Protein AF-A0A147IXD7-F1 (afdb_monomer_lite)

Radius of gyration: 12.23 Å; chains: 1; bounding box: 29×25×29 Å

Organism: NCBI:txid172044

Structure (mmCIF, N/CA/C/O backbone):
data_AF-A0A147IXD7-F1
#
_entry.id   AF-A0A147IXD7-F1
#
loop_
_atom_site.group_PDB
_atom_site.id
_atom_site.type_symbol
_atom_site.label_atom_id
_atom_site.label_alt_id
_atom_site.label_comp_id
_atom_site.label_asym_id
_atom_site.label_entity_id
_atom_site.label_seq_id
_atom_site.pdbx_PDB_ins_code
_atom_site.Cartn_x
_atom_site.Cartn_y
_atom_site.Cartn_z
_atom_site.occupancy
_atom_site.B_iso_or_equiv
_atom_site.auth_seq_id
_atom_site.auth_comp_id
_atom_site.auth_asym_id
_atom_site.auth_atom_id
_atom_site.pdbx_PDB_model_num
ATOM 1 N N . MET A 1 1 ? 11.049 -9.320 7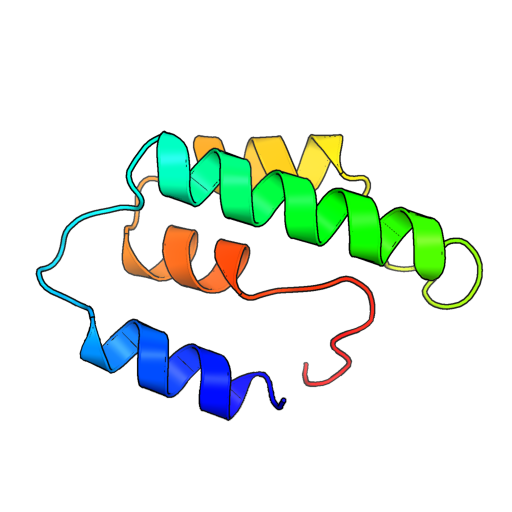.149 1.00 52.59 1 MET A N 1
ATOM 2 C CA . MET A 1 1 ? 9.845 -9.607 7.966 1.00 52.59 1 MET A CA 1
ATOM 3 C C . MET A 1 1 ? 8.828 -10.220 7.023 1.00 52.59 1 MET A C 1
ATOM 5 O O . MET A 1 1 ? 8.573 -9.588 6.013 1.00 52.59 1 MET A O 1
ATOM 9 N N . THR A 1 2 ? 8.330 -11.428 7.293 1.00 64.75 2 THR A N 1
ATOM 10 C CA . THR A 1 2 ? 7.465 -12.169 6.351 1.00 64.75 2 THR A CA 1
ATOM 11 C C . THR A 1 2 ? 6.077 -11.542 6.222 1.00 64.75 2 THR A C 1
ATOM 13 O O . THR A 1 2 ? 5.587 -10.933 7.185 1.00 64.75 2 THR A O 1
ATOM 16 N N . LEU A 1 3 ? 5.426 -11.735 5.069 1.00 64.62 3 LEU A N 1
ATOM 17 C CA . LEU A 1 3 ? 4.056 -11.277 4.808 1.00 64.62 3 LEU A CA 1
ATOM 18 C C . LEU A 1 3 ? 3.097 -11.771 5.900 1.00 64.62 3 LEU A C 1
ATOM 20 O O . LEU A 1 3 ? 2.326 -10.997 6.462 1.00 64.62 3 LEU A O 1
ATOM 24 N N . ARG A 1 4 ? 3.247 -13.036 6.309 1.00 61.06 4 ARG A N 1
ATOM 25 C CA . ARG A 1 4 ? 2.485 -13.651 7.406 1.00 61.06 4 ARG A CA 1
ATOM 26 C C . ARG A 1 4 ? 2.603 -12.885 8.725 1.00 61.06 4 ARG A C 1
ATOM 2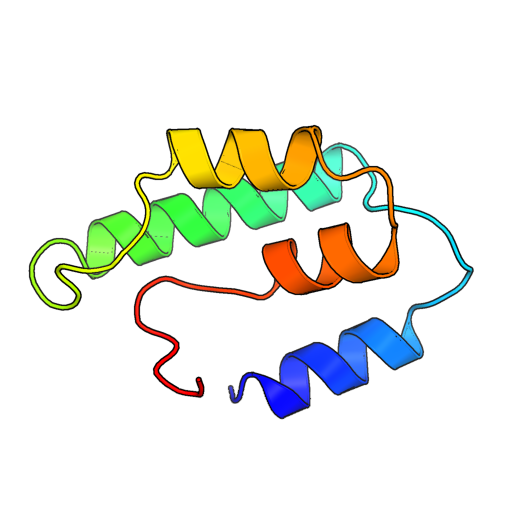8 O O . ARG A 1 4 ? 1.598 -12.628 9.371 1.00 61.06 4 ARG A O 1
ATOM 35 N N . THR A 1 5 ? 3.809 -12.462 9.108 1.00 64.75 5 THR A N 1
ATOM 36 C CA . THR A 1 5 ? 4.015 -11.698 10.355 1.00 64.75 5 THR A CA 1
ATOM 37 C C . THR A 1 5 ? 3.387 -10.304 10.274 1.00 64.75 5 THR A C 1
ATOM 39 O O . THR A 1 5 ? 2.926 -9.765 11.281 1.00 64.75 5 THR A O 1
ATOM 42 N N . ARG A 1 6 ? 3.367 -9.694 9.082 1.00 64.56 6 ARG A N 1
ATOM 43 C CA . ARG A 1 6 ? 2.689 -8.410 8.856 1.00 64.56 6 ARG A CA 1
ATOM 44 C C . ARG A 1 6 ? 1.168 -8.569 8.900 1.00 64.56 6 ARG A C 1
ATOM 46 O O . ARG A 1 6 ? 0.502 -7.719 9.482 1.00 64.56 6 ARG A O 1
ATOM 53 N N . LEU A 1 7 ? 0.646 -9.667 8.353 1.00 66.12 7 LEU A N 1
ATOM 54 C CA . LEU A 1 7 ? -0.779 -9.996 8.367 1.00 66.12 7 LEU A CA 1
ATOM 55 C C . LEU A 1 7 ? -1.297 -10.290 9.772 1.00 66.12 7 LEU A C 1
ATOM 57 O O . LEU A 1 7 ? -2.293 -9.701 10.168 1.00 66.12 7 LEU A O 1
ATOM 61 N N . THR A 1 8 ? -0.582 -11.082 10.571 1.00 66.00 8 THR A N 1
ATOM 62 C CA . THR A 1 8 ? -0.982 -11.351 11.962 1.00 66.00 8 THR A CA 1
ATOM 63 C C . THR A 1 8 ? -1.050 -10.062 12.788 1.00 66.00 8 THR A C 1
ATOM 65 O O . THR A 1 8 ? -2.021 -9.832 13.499 1.00 66.00 8 THR A O 1
ATOM 68 N N . LYS A 1 9 ? -0.091 -9.140 12.616 1.00 63.81 9 LYS A N 1
ATOM 69 C CA . LYS A 1 9 ? -0.143 -7.821 13.276 1.00 63.81 9 LYS A CA 1
ATOM 70 C C . LYS A 1 9 ? -1.278 -6.924 12.768 1.00 63.81 9 LYS A C 1
ATOM 72 O O . LYS A 1 9 ? -1.721 -6.030 13.487 1.00 63.81 9 LYS A O 1
ATOM 77 N N . LEU A 1 10 ? -1.719 -7.107 11.524 1.00 63.59 10 LEU A N 1
ATOM 78 C CA . LEU A 1 10 ? -2.868 -6.391 10.964 1.00 63.59 10 LEU A CA 1
ATOM 79 C C . LEU A 1 10 ? -4.196 -6.923 11.505 1.00 63.59 10 LEU A C 1
ATOM 81 O O . LEU A 1 10 ? -5.080 -6.116 11.798 1.00 63.59 10 LEU A O 1
ATOM 85 N N . GLU A 1 11 ? -4.316 -8.245 11.631 1.00 63.34 11 GLU A N 1
ATOM 86 C CA . GLU A 1 11 ? -5.460 -8.944 12.228 1.00 63.34 11 GLU A CA 1
ATOM 87 C C . GLU A 1 11 ? -5.601 -8.590 13.713 1.00 63.34 11 GLU A C 1
ATOM 89 O O . GLU A 1 11 ? -6.696 -8.307 14.181 1.00 63.34 11 GLU A O 1
ATOM 94 N N . GLU A 1 12 ? -4.497 -8.469 14.451 1.00 63.00 12 GLU A N 1
ATOM 95 C CA . GLU A 1 12 ? -4.517 -8.035 15.856 1.00 63.00 12 GLU A CA 1
ATOM 96 C C . GLU A 1 12 ? -4.987 -6.577 16.044 1.00 63.00 12 GLU A C 1
ATOM 98 O O . GLU A 1 12 ? -5.458 -6.210 17.119 1.00 63.00 12 GLU A O 1
ATOM 103 N N . ARG A 1 13 ? -4.898 -5.730 15.005 1.00 60.69 13 ARG A N 1
ATOM 104 C CA . ARG A 1 13 ? -5.338 -4.320 15.042 1.00 60.69 13 ARG A CA 1
ATOM 105 C C . ARG A 1 13 ? -6.798 -4.119 14.610 1.00 60.69 13 ARG A C 1
ATOM 107 O O . ARG A 1 13 ? -7.199 -2.967 14.436 1.00 60.69 13 ARG A O 1
ATOM 114 N N . THR A 1 14 ? -7.594 -5.150 14.306 1.00 56.56 14 THR A N 1
ATOM 115 C CA . THR A 1 14 ? -8.950 -4.953 13.742 1.00 56.56 14 THR A CA 1
ATOM 116 C C . THR A 1 14 ? -9.991 -4.564 14.791 1.00 56.56 14 THR A C 1
ATOM 118 O O . THR A 1 14 ? -10.746 -5.389 15.285 1.00 56.56 14 THR A O 1
ATOM 121 N N . ASP A 1 15 ? -10.098 -3.263 15.036 1.00 66.06 15 ASP A N 1
ATOM 122 C CA . ASP A 1 15 ? -11.296 -2.568 15.531 1.00 66.06 15 ASP A CA 1
ATOM 123 C C . ASP A 1 15 ? -12.383 -2.395 14.441 1.00 66.06 15 ASP A C 1
ATOM 125 O O . ASP A 1 15 ? -13.427 -1.791 14.677 1.00 66.06 15 ASP A O 1
ATOM 129 N N . GLY A 1 16 ? -12.132 -2.901 13.226 1.00 64.62 16 GLY A N 1
ATOM 130 C CA . GLY A 1 16 ? -13.007 -2.764 12.059 1.00 64.62 16 GLY A CA 1
ATOM 131 C C . GLY A 1 16 ? -12.833 -1.452 11.288 1.00 64.62 16 GLY A C 1
ATOM 132 O O . GLY A 1 16 ? -13.477 -1.280 10.253 1.00 64.62 16 GLY A O 1
ATOM 133 N N . SER A 1 17 ? -11.956 -0.543 11.730 1.00 71.19 17 SER A N 1
ATOM 134 C CA . SER A 1 17 ? -11.718 0.726 11.039 1.00 71.19 17 SER A CA 1
ATOM 135 C C . SER A 1 17 ? -10.749 0.564 9.857 1.00 71.19 17 SER A C 1
ATOM 137 O O . SER A 1 17 ? -9.809 -0.236 9.882 1.00 71.19 17 SER A O 1
ATOM 139 N N . GLY A 1 18 ? -10.991 1.293 8.764 1.00 76.75 18 GLY A N 1
ATOM 140 C CA . GLY A 1 18 ? -10.026 1.402 7.662 1.00 76.75 18 GLY A CA 1
ATOM 141 C C . GLY A 1 18 ? -8.748 2.119 8.100 1.00 76.75 18 GLY A C 1
ATOM 142 O O . GLY A 1 18 ? -8.661 2.625 9.216 1.00 76.75 18 GLY A O 1
ATOM 143 N N . LEU A 1 19 ? -7.757 2.202 7.214 1.00 81.00 19 LEU A N 1
ATOM 144 C CA . LEU A 1 19 ? -6.577 3.022 7.493 1.00 81.00 19 LEU A CA 1
ATOM 145 C C . LEU A 1 19 ? -6.980 4.496 7.584 1.00 81.00 19 LEU A C 1
ATOM 147 O O . LEU A 1 19 ? -7.741 5.003 6.747 1.00 81.00 19 LEU A O 1
ATOM 151 N N . SER A 1 20 ? -6.436 5.199 8.572 1.00 86.56 20 SER A N 1
ATOM 152 C CA . SER A 1 20 ? -6.511 6.657 8.607 1.00 86.56 20 SER A CA 1
ATOM 153 C C . SER A 1 20 ? -5.761 7.267 7.409 1.00 86.56 20 SER A C 1
ATOM 155 O O . SER A 1 20 ? -4.884 6.619 6.830 1.00 86.56 20 SER A O 1
ATOM 157 N N . PRO A 1 21 ? -6.054 8.524 7.019 1.00 87.31 21 PRO A N 1
ATOM 158 C CA . PRO A 1 21 ? -5.305 9.203 5.961 1.00 87.31 21 PRO A CA 1
ATOM 159 C C . PRO A 1 21 ? -3.787 9.200 6.200 1.00 87.31 21 PRO A C 1
ATOM 161 O O . PRO A 1 21 ? -3.030 8.909 5.284 1.00 87.31 21 PRO A O 1
ATOM 164 N N . ALA A 1 22 ? -3.344 9.424 7.441 1.00 86.44 22 ALA A N 1
ATOM 165 C CA . ALA A 1 22 ? -1.923 9.409 7.790 1.00 86.44 22 ALA A CA 1
ATOM 166 C C . ALA A 1 22 ? -1.287 8.016 7.639 1.00 86.44 22 ALA A C 1
ATOM 168 O O . ALA A 1 22 ? -0.156 7.895 7.174 1.00 86.44 22 ALA A O 1
ATOM 169 N N . GLU A 1 23 ? -2.009 6.950 8.000 1.00 85.62 23 GLU A N 1
ATOM 170 C CA . GLU A 1 23 ? -1.518 5.580 7.818 1.00 85.62 23 GLU A CA 1
ATOM 171 C C . GLU A 1 23 ? -1.451 5.177 6.342 1.00 85.62 23 GLU A C 1
ATOM 173 O O . GLU A 1 23 ? -0.535 4.446 5.963 1.00 85.62 23 GLU A O 1
ATOM 178 N N . ARG A 1 24 ? -2.385 5.667 5.513 1.00 88.38 24 ARG A N 1
ATOM 179 C CA . ARG A 1 24 ? -2.333 5.487 4.055 1.00 88.38 24 ARG A CA 1
ATOM 180 C C . ARG A 1 24 ? -1.097 6.153 3.4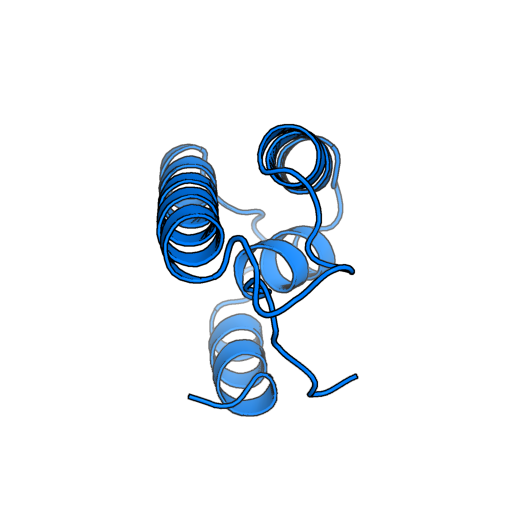65 1.00 88.38 24 ARG A C 1
ATOM 182 O O . ARG A 1 24 ? -0.321 5.469 2.807 1.00 88.38 24 ARG A O 1
ATOM 189 N N . GLU A 1 25 ? -0.867 7.428 3.773 1.00 91.19 25 GLU A N 1
ATOM 190 C CA . GLU A 1 25 ? 0.322 8.156 3.308 1.00 91.19 25 GLU A CA 1
ATOM 191 C C . GLU A 1 25 ? 1.621 7.477 3.759 1.00 91.19 25 GLU A C 1
ATOM 193 O O . GLU A 1 25 ? 2.539 7.280 2.969 1.00 91.19 25 GLU A O 1
ATOM 198 N N . ALA A 1 26 ? 1.684 7.014 5.011 1.00 87.31 26 ALA A N 1
ATOM 199 C CA . ALA A 1 26 ? 2.849 6.288 5.509 1.00 87.31 26 ALA A CA 1
ATOM 200 C C . ALA A 1 26 ? 3.068 4.935 4.804 1.00 87.31 26 ALA A C 1
ATOM 202 O O . ALA A 1 26 ? 4.203 4.472 4.695 1.00 87.31 26 ALA A O 1
ATOM 203 N N . ALA A 1 27 ? 2.009 4.243 4.371 1.00 87.62 27 ALA A N 1
ATOM 204 C CA . ALA A 1 27 ? 2.132 3.021 3.573 1.00 87.62 27 ALA A CA 1
ATOM 205 C C . ALA A 1 27 ? 2.619 3.323 2.149 1.00 87.62 27 ALA A C 1
ATOM 207 O O . ALA A 1 27 ? 3.549 2.671 1.680 1.00 87.62 27 ALA A O 1
ATOM 208 N N . ILE A 1 28 ? 2.056 4.352 1.511 1.00 90.25 28 ILE A N 1
ATOM 209 C CA . ILE A 1 28 ? 2.447 4.818 0.174 1.00 90.25 28 ILE A CA 1
ATOM 210 C C . ILE A 1 28 ? 3.923 5.226 0.151 1.00 90.25 28 ILE A C 1
ATOM 212 O O . ILE A 1 28 ? 4.670 4.723 -0.680 1.00 90.25 28 ILE A O 1
ATOM 216 N N . ALA A 1 29 ? 4.374 6.037 1.111 1.00 90.00 29 ALA A N 1
ATOM 217 C CA . ALA A 1 29 ? 5.769 6.469 1.191 1.00 90.00 29 ALA A CA 1
ATOM 218 C C . ALA A 1 29 ? 6.744 5.287 1.348 1.00 90.00 29 ALA A C 1
ATOM 220 O O . ALA A 1 29 ? 7.777 5.235 0.684 1.00 90.00 29 ALA A O 1
ATOM 221 N N . ARG A 1 30 ? 6.396 4.295 2.183 1.00 87.94 30 ARG A N 1
ATOM 222 C CA . ARG A 1 30 ? 7.197 3.066 2.342 1.00 87.94 30 ARG A CA 1
ATOM 223 C C . ARG A 1 30 ? 7.246 2.241 1.058 1.00 87.94 30 ARG A C 1
ATOM 225 O O . ARG A 1 30 ? 8.279 1.649 0.757 1.00 87.94 30 ARG A O 1
ATOM 232 N N . TYR A 1 31 ? 6.141 2.189 0.317 1.00 89.25 31 TYR A N 1
ATOM 233 C CA . TYR A 1 31 ? 6.083 1.503 -0.969 1.00 89.25 31 TYR A CA 1
ATOM 234 C C . TYR A 1 31 ? 6.935 2.212 -2.027 1.00 89.25 31 TYR A C 1
ATOM 236 O O . TYR A 1 31 ? 7.715 1.554 -2.707 1.00 89.25 31 TYR A O 1
ATOM 244 N N . GLU A 1 32 ? 6.832 3.541 -2.135 1.00 89.88 32 GLU A N 1
ATOM 245 C CA . GLU A 1 32 ? 7.638 4.378 -3.036 1.00 89.88 32 GLU A CA 1
ATOM 246 C C . GLU A 1 32 ? 9.140 4.221 -2.762 1.00 89.88 32 GLU A C 1
ATOM 248 O O . GLU A 1 32 ? 9.927 4.005 -3.688 1.00 89.88 32 GLU A O 1
ATOM 253 N N . GLU A 1 33 ? 9.537 4.248 -1.487 1.00 88.94 33 GLU A N 1
ATOM 254 C CA . GLU A 1 33 ? 10.922 4.024 -1.072 1.00 88.94 33 GLU A CA 1
ATOM 255 C C . GLU A 1 33 ? 11.403 2.626 -1.486 1.00 88.94 33 GLU A C 1
ATOM 257 O O . GLU A 1 33 ? 12.421 2.500 -2.173 1.00 88.94 33 GLU A O 1
ATOM 262 N N . ALA A 1 34 ? 10.643 1.580 -1.149 1.00 85.38 34 ALA A N 1
ATOM 263 C CA . ALA A 1 34 ? 10.981 0.207 -1.508 1.00 85.38 34 ALA A CA 1
ATOM 264 C C . ALA A 1 34 ? 11.025 -0.002 -3.032 1.00 85.38 34 ALA A C 1
ATOM 266 O O . ALA A 1 34 ? 11.904 -0.702 -3.533 1.00 85.38 34 ALA A O 1
ATOM 267 N N . PHE A 1 35 ? 10.122 0.630 -3.786 1.00 88.06 35 PHE A N 1
ATOM 268 C CA . PHE A 1 35 ? 10.088 0.575 -5.248 1.00 88.06 35 PHE A CA 1
ATOM 269 C C . PHE A 1 35 ? 11.341 1.220 -5.846 1.00 88.06 35 PHE A C 1
ATOM 271 O O . PHE A 1 35 ? 11.981 0.627 -6.708 1.00 88.06 35 PHE A O 1
ATOM 278 N N . SER A 1 36 ? 11.757 2.386 -5.341 1.00 86.44 36 SER A N 1
ATOM 279 C CA . SER A 1 36 ? 12.970 3.071 -5.812 1.00 86.44 36 SER A CA 1
ATOM 280 C C . SER A 1 36 ? 14.248 2.255 -5.579 1.00 86.44 36 SER A C 1
ATOM 282 O O . SER A 1 36 ? 15.141 2.246 -6.423 1.00 86.44 36 SER A O 1
ATOM 284 N N . GLN A 1 37 ? 14.310 1.518 -4.466 1.00 81.31 37 GLN A N 1
ATOM 285 C CA . GLN A 1 37 ? 15.440 0.655 -4.109 1.00 81.31 37 GLN A CA 1
ATOM 286 C C . GLN A 1 37 ? 15.440 -0.681 -4.864 1.00 81.31 37 GLN A C 1
ATOM 288 O O . GLN A 1 37 ? 16.460 -1.366 -4.903 1.00 81.31 37 GLN A O 1
ATOM 293 N N . SER A 1 38 ? 14.304 -1.064 -5.448 1.00 73.94 38 SER A N 1
ATOM 294 C CA . SER A 1 38 ? 14.112 -2.352 -6.116 1.00 73.94 38 SER A CA 1
ATOM 295 C C . SER A 1 38 ? 13.809 -2.244 -7.613 1.00 73.94 38 SER A C 1
ATOM 297 O O . SER A 1 38 ? 13.620 -3.269 -8.277 1.00 73.94 38 SER A O 1
ATOM 299 N N . ALA A 1 39 ? 13.817 -1.023 -8.156 1.00 63.50 39 ALA A N 1
ATOM 300 C CA . ALA A 1 39 ? 13.653 -0.718 -9.569 1.00 63.50 39 ALA A CA 1
ATOM 301 C C . ALA A 1 39 ? 14.766 -1.396 -10.389 1.00 63.50 39 ALA A C 1
ATOM 303 O O . ALA A 1 39 ? 15.876 -0.885 -10.520 1.00 63.50 39 ALA A O 1
ATOM 304 N N . GLY A 1 40 ? 14.467 -2.588 -10.907 1.00 65.31 40 GLY A N 1
ATOM 305 C CA . GLY A 1 40 ? 15.397 -3.436 -11.660 1.00 65.31 40 GLY A CA 1
ATOM 306 C C . GLY A 1 40 ? 15.448 -4.891 -11.187 1.00 65.31 40 GLY A C 1
ATOM 307 O O . GLY A 1 40 ? 15.823 -5.759 -11.968 1.00 65.31 40 GLY A O 1
ATOM 308 N N . THR A 1 41 ? 15.022 -5.171 -9.953 1.00 73.62 41 THR A N 1
ATOM 309 C CA . THR A 1 41 ? 15.042 -6.523 -9.365 1.00 73.62 41 THR A CA 1
ATOM 310 C C . THR A 1 41 ? 13.697 -7.236 -9.510 1.00 73.62 41 THR A C 1
ATOM 312 O O . THR A 1 41 ? 13.671 -8.438 -9.755 1.00 73.62 41 THR A O 1
ATOM 315 N N . TYR A 1 42 ? 12.582 -6.500 -9.426 1.00 72.75 42 TYR A N 1
ATOM 316 C CA . TYR A 1 42 ? 11.229 -7.065 -9.497 1.00 72.75 42 TYR A CA 1
ATOM 317 C C . TYR A 1 42 ? 10.451 -6.461 -10.676 1.00 72.75 42 TYR A C 1
ATOM 319 O O . TYR A 1 42 ? 9.819 -5.413 -10.530 1.00 72.75 42 TYR A O 1
ATOM 327 N N . PRO A 1 43 ? 10.488 -7.084 -11.871 1.00 68.25 43 PRO A N 1
ATOM 328 C CA . PRO A 1 43 ? 9.836 -6.549 -13.073 1.00 68.25 43 PRO A CA 1
ATOM 329 C C . PRO A 1 43 ? 8.301 -6.548 -12.986 1.00 68.25 43 PRO A C 1
ATOM 331 O O . PRO A 1 43 ? 7.636 -5.894 -13.783 1.00 68.25 43 PRO A O 1
ATOM 334 N N . ASN A 1 44 ? 7.739 -7.276 -12.022 1.00 72.75 44 ASN A N 1
ATOM 335 C CA . ASN A 1 44 ? 6.316 -7.337 -11.698 1.00 72.75 44 ASN A CA 1
ATOM 336 C C . ASN A 1 44 ? 5.894 -6.337 -10.605 1.00 72.75 44 ASN A C 1
ATOM 338 O O . ASN A 1 44 ? 4.722 -6.326 -10.226 1.00 72.75 44 ASN A O 1
ATOM 342 N N . ALA A 1 45 ? 6.810 -5.513 -10.082 1.00 78.62 45 ALA A N 1
ATOM 343 C CA . ALA A 1 45 ? 6.459 -4.495 -9.102 1.00 78.62 45 ALA A CA 1
ATOM 344 C C . ALA A 1 45 ? 5.459 -3.492 -9.697 1.00 78.62 45 ALA A C 1
ATOM 346 O O . ALA A 1 45 ? 5.656 -2.943 -10.782 1.00 78.62 45 ALA A O 1
ATOM 347 N N . MET A 1 46 ? 4.372 -3.247 -8.968 1.00 85.94 46 MET A N 1
ATOM 348 C CA . MET A 1 46 ? 3.369 -2.263 -9.352 1.00 85.94 46 MET A CA 1
ATOM 349 C C . MET A 1 46 ? 3.965 -0.852 -9.260 1.00 85.94 46 MET A C 1
ATOM 351 O O . MET A 1 46 ? 4.688 -0.534 -8.320 1.00 85.94 46 MET A O 1
ATOM 355 N N . HIS A 1 47 ? 3.660 0.013 -10.231 1.00 88.56 47 HIS A N 1
ATOM 356 C CA . HIS A 1 47 ? 4.076 1.414 -10.152 1.00 88.56 47 HIS A CA 1
ATOM 357 C C . HIS A 1 47 ? 3.451 2.082 -8.909 1.00 88.56 47 HIS A C 1
ATOM 359 O O . HIS A 1 47 ? 2.277 1.811 -8.624 1.00 88.56 47 HIS A O 1
ATOM 365 N N . PRO A 1 48 ? 4.159 2.978 -8.194 1.00 90.06 48 PRO A N 1
ATOM 366 C CA . PRO A 1 48 ? 3.630 3.601 -6.980 1.00 90.06 48 PRO A CA 1
ATOM 367 C C . PRO A 1 48 ? 2.271 4.297 -7.139 1.00 90.06 48 PRO A C 1
ATOM 369 O O . PRO A 1 48 ? 1.436 4.225 -6.239 1.00 90.06 48 PRO A O 1
ATOM 372 N N . ASP A 1 49 ? 1.991 4.884 -8.306 1.00 91.00 49 ASP A N 1
ATOM 373 C CA . ASP A 1 49 ? 0.683 5.498 -8.593 1.00 91.00 49 ASP A CA 1
ATOM 374 C C . ASP A 1 49 ? -0.470 4.485 -8.553 1.00 91.00 49 ASP A C 1
ATOM 376 O O . ASP A 1 49 ? -1.544 4.759 -8.015 1.00 91.00 49 ASP A O 1
ATOM 380 N N . ALA A 1 50 ? -0.248 3.289 -9.103 1.00 90.38 50 ALA A N 1
ATOM 381 C CA . ALA A 1 50 ? -1.246 2.226 -9.094 1.00 90.38 50 ALA A CA 1
ATOM 382 C C . ALA A 1 50 ? -1.428 1.651 -7.680 1.00 90.38 50 ALA A C 1
ATOM 384 O O . ALA A 1 50 ? -2.554 1.349 -7.281 1.00 90.38 50 ALA A O 1
ATOM 385 N N . TYR A 1 51 ? -0.352 1.584 -6.889 1.00 90.88 51 TYR A N 1
ATOM 386 C CA . TYR A 1 51 ? -0.423 1.199 -5.479 1.00 90.88 51 TYR A CA 1
ATOM 387 C C . TYR A 1 51 ? -1.241 2.198 -4.649 1.00 90.88 51 TYR A C 1
ATOM 389 O O . TYR A 1 51 ? -2.130 1.801 -3.889 1.00 90.88 51 TYR A O 1
ATOM 397 N N . ARG A 1 52 ? -1.001 3.502 -4.842 1.00 93.06 52 ARG A N 1
ATOM 398 C CA . ARG A 1 52 ? -1.775 4.579 -4.211 1.00 93.06 52 ARG A CA 1
ATOM 399 C C . ARG A 1 52 ? -3.260 4.454 -4.541 1.00 93.06 52 ARG A C 1
ATOM 401 O O . ARG A 1 52 ? -4.086 4.388 -3.630 1.00 93.06 52 ARG A O 1
ATOM 408 N N . ALA A 1 53 ? -3.590 4.318 -5.826 1.00 93.00 53 ALA A N 1
ATOM 409 C CA . ALA A 1 53 ? -4.969 4.144 -6.273 1.00 93.00 53 ALA A CA 1
ATOM 410 C C . ALA A 1 53 ? -5.638 2.903 -5.650 1.00 93.00 53 ALA A C 1
ATOM 412 O O . ALA A 1 53 ? -6.810 2.955 -5.272 1.00 93.00 53 ALA A O 1
ATOM 413 N N . ALA A 1 54 ? -4.900 1.799 -5.488 1.00 90.56 54 ALA A N 1
ATOM 414 C CA . ALA A 1 54 ? -5.409 0.584 -4.859 1.00 90.56 54 ALA A CA 1
ATOM 415 C C . ALA A 1 54 ? -5.743 0.791 -3.370 1.00 90.56 54 ALA A C 1
ATOM 417 O O . ALA A 1 54 ? -6.822 0.393 -2.923 1.00 90.56 54 ALA A O 1
ATOM 418 N N . ILE A 1 55 ? -4.869 1.444 -2.597 1.00 89.56 55 ILE A N 1
ATOM 419 C CA . ILE A 1 55 ? -5.118 1.736 -1.174 1.00 89.56 55 ILE A CA 1
ATOM 420 C C . ILE A 1 55 ? -6.295 2.693 -0.986 1.00 89.56 55 ILE A C 1
ATOM 422 O O . ILE A 1 55 ? -7.133 2.478 -0.104 1.00 89.56 55 ILE A O 1
ATOM 426 N N . GLU A 1 56 ? -6.359 3.754 -1.783 1.00 90.38 56 GLU A N 1
ATOM 427 C CA . GLU A 1 56 ? -7.384 4.791 -1.658 1.00 90.38 56 GLU A CA 1
ATOM 428 C C . GLU A 1 56 ? -8.756 4.311 -2.145 1.00 90.38 56 GLU A C 1
ATOM 430 O O . GLU A 1 56 ? -9.779 4.63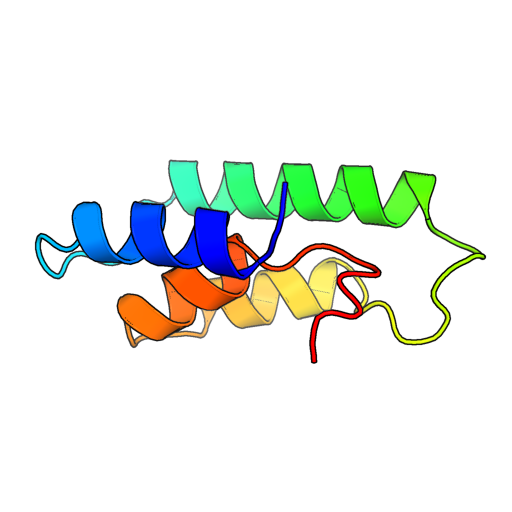1 -1.538 1.00 90.38 56 GLU A O 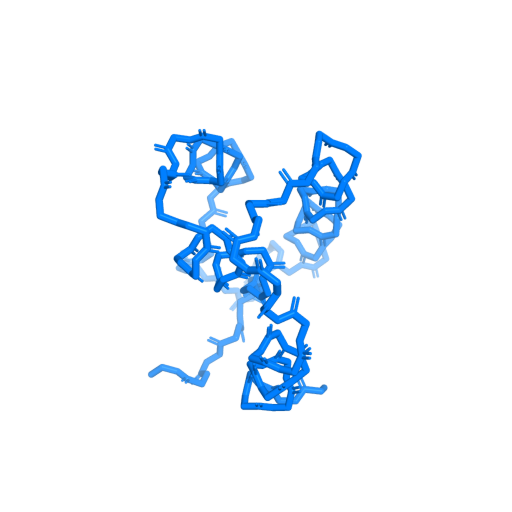1
ATOM 435 N N . GLY A 1 57 ? -8.785 3.500 -3.206 1.00 89.38 57 GLY A N 1
ATOM 436 C CA . GLY A 1 57 ? -10.013 2.952 -3.782 1.00 89.38 57 GLY A CA 1
ATOM 437 C C . GLY A 1 57 ? -10.618 1.786 -2.994 1.00 89.38 57 GLY A C 1
ATOM 438 O O . GLY A 1 57 ? -11.804 1.479 -3.154 1.00 89.38 57 GLY A O 1
ATOM 439 N N . THR A 1 58 ? -9.841 1.133 -2.125 1.00 89.69 58 THR A N 1
ATOM 440 C CA . THR A 1 58 ? -10.301 -0.046 -1.382 1.00 89.69 58 THR A CA 1
ATOM 441 C C . THR A 1 58 ? -11.166 0.342 -0.185 1.00 89.69 58 THR A C 1
ATOM 443 O O . THR A 1 58 ? -10.699 0.917 0.796 1.00 89.69 58 THR A O 1
ATOM 446 N N . ARG A 1 59 ? -12.451 -0.032 -0.247 1.00 85.50 59 ARG A N 1
ATOM 447 C CA . ARG A 1 59 ? -13.451 0.253 0.800 1.00 85.50 59 ARG A CA 1
ATOM 448 C C . ARG A 1 59 ? -13.477 -0.771 1.933 1.00 85.50 59 ARG A C 1
ATOM 450 O O . ARG A 1 59 ? -13.988 -0.465 3.004 1.00 85.50 59 ARG A O 1
ATOM 457 N N . ASN A 1 60 ? -12.979 -1.986 1.700 1.00 86.38 60 ASN A N 1
ATOM 458 C CA . ASN A 1 60 ? -12.912 -3.023 2.725 1.00 86.38 60 ASN A CA 1
ATOM 459 C C . ASN A 1 60 ? -11.685 -2.771 3.626 1.00 86.38 60 ASN A C 1
ATOM 461 O O . ASN A 1 60 ? -10.561 -2.819 3.123 1.00 86.38 60 ASN A O 1
ATOM 465 N N . PRO A 1 61 ? -11.865 -2.549 4.940 1.00 82.94 61 PRO A N 1
ATOM 466 C CA . PRO A 1 61 ? -10.761 -2.262 5.857 1.00 82.94 61 PRO A CA 1
ATOM 467 C C . PRO A 1 61 ? -9.672 -3.338 5.884 1.00 82.94 61 PRO A C 1
ATOM 469 O O . PRO A 1 61 ? -8.487 -3.013 5.915 1.00 82.94 61 PRO A O 1
ATOM 472 N N . GLY A 1 62 ? -10.056 -4.617 5.836 1.00 81.50 62 GLY A N 1
ATOM 473 C CA . GLY A 1 62 ? -9.120 -5.741 5.822 1.00 81.50 62 GLY A CA 1
ATOM 474 C C . GLY A 1 62 ? -8.292 -5.789 4.538 1.00 81.50 62 GLY A C 1
ATOM 475 O O . GLY A 1 62 ? -7.078 -5.962 4.595 1.00 81.50 62 GLY A O 1
ATOM 476 N N . GLN A 1 63 ? -8.920 -5.548 3.385 1.00 83.56 63 GLN A N 1
ATOM 477 C CA . GLN A 1 63 ? -8.214 -5.484 2.100 1.00 83.56 63 GLN A CA 1
ATOM 478 C C . GLN A 1 63 ? -7.313 -4.246 2.003 1.00 83.56 63 GLN A C 1
ATOM 480 O O . GLN A 1 63 ? -6.182 -4.348 1.546 1.00 83.56 63 GLN A O 1
ATOM 485 N N . GLN A 1 64 ? -7.769 -3.088 2.486 1.00 85.44 64 GLN A N 1
ATOM 486 C CA . GLN A 1 64 ? -6.967 -1.862 2.496 1.00 85.44 64 GLN A CA 1
ATOM 487 C C . GLN A 1 64 ? -5.701 -2.034 3.348 1.00 85.44 64 GLN A C 1
ATOM 489 O O . GLN A 1 64 ? -4.612 -1.617 2.959 1.00 85.44 64 GLN A O 1
ATOM 494 N N . ARG A 1 65 ? -5.841 -2.706 4.495 1.00 80.88 65 ARG A N 1
ATOM 495 C CA . ARG A 1 65 ? -4.737 -3.091 5.378 1.00 80.88 65 ARG A CA 1
ATOM 496 C C . ARG A 1 65 ? -3.790 -4.090 4.715 1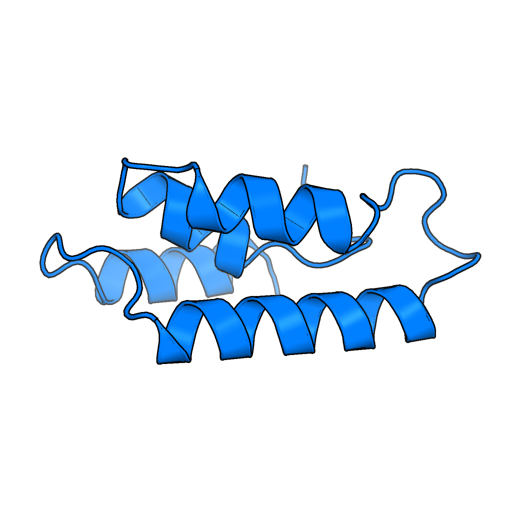.00 80.88 65 ARG A C 1
ATOM 498 O O . ARG A 1 65 ? -2.584 -3.871 4.752 1.00 80.88 65 ARG A O 1
ATOM 505 N N . LEU A 1 66 ? -4.322 -5.139 4.081 1.00 82.69 66 LEU A N 1
ATOM 506 C CA . LEU A 1 66 ? -3.535 -6.109 3.313 1.00 82.69 66 LEU A CA 1
ATOM 507 C C . LEU A 1 66 ? -2.653 -5.398 2.279 1.00 82.69 66 LEU A C 1
ATOM 509 O O . LEU A 1 66 ? -1.443 -5.608 2.272 1.00 82.69 66 LEU A O 1
ATOM 513 N N . ILE A 1 67 ? -3.235 -4.502 1.477 1.00 86.06 67 ILE A N 1
ATOM 514 C CA . ILE A 1 67 ? -2.498 -3.736 0.464 1.00 86.06 67 ILE A CA 1
ATOM 515 C C . ILE A 1 67 ? -1.400 -2.882 1.111 1.00 86.06 67 ILE A C 1
ATOM 517 O O . ILE A 1 67 ? -0.259 -2.908 0.655 1.00 86.06 67 ILE A O 1
ATOM 521 N N . ALA A 1 68 ? -1.694 -2.203 2.224 1.00 84.12 68 ALA A N 1
ATOM 522 C CA . ALA A 1 68 ? -0.715 -1.403 2.966 1.00 84.12 68 ALA A CA 1
ATOM 523 C C . ALA A 1 68 ? 0.470 -2.193 3.550 1.00 84.12 68 ALA A C 1
ATOM 525 O O . ALA A 1 68 ? 1.458 -1.590 3.975 1.00 84.12 68 ALA A O 1
ATOM 526 N N . CYS A 1 69 ? 0.382 -3.523 3.592 1.00 80.00 69 CYS A N 1
ATOM 527 C CA . CYS A 1 69 ? 1.466 -4.398 4.030 1.00 80.00 69 CYS A CA 1
ATOM 528 C C . CYS A 1 69 ? 2.259 -5.037 2.887 1.00 80.00 69 CYS A C 1
ATOM 530 O O . CYS A 1 69 ? 3.320 -5.600 3.169 1.00 80.00 69 CYS A O 1
ATOM 532 N N . MET A 1 70 ? 1.778 -4.948 1.644 1.00 79.88 70 MET A N 1
ATOM 533 C CA . MET A 1 70 ? 2.498 -5.441 0.471 1.00 79.88 70 MET A CA 1
ATOM 534 C C . MET A 1 70 ? 3.625 -4.479 0.100 1.00 79.88 70 MET A C 1
ATOM 536 O O . MET A 1 70 ? 3.391 -3.277 -0.036 1.00 79.88 70 MET A O 1
ATOM 540 N N . LEU A 1 71 ? 4.831 -5.013 -0.095 1.00 80.56 71 LEU A N 1
ATOM 541 C CA . LEU A 1 71 ? 5.965 -4.283 -0.658 1.00 80.56 71 LEU A CA 1
ATOM 542 C C . LEU A 1 71 ? 6.374 -4.865 -2.023 1.00 80.56 71 LEU A C 1
ATOM 544 O O . LEU A 1 71 ? 6.055 -6.016 -2.325 1.00 80.56 71 LEU A O 1
ATOM 548 N N . PRO A 1 72 ? 7.086 -4.092 -2.863 1.00 74.44 72 PRO A N 1
ATOM 549 C CA . PRO A 1 72 ? 7.681 -4.609 -4.092 1.00 74.44 72 PRO A CA 1
ATOM 550 C C . PRO A 1 72 ? 8.601 -5.802 -3.805 1.00 74.44 72 PRO A C 1
ATOM 552 O O . PRO A 1 72 ? 9.477 -5.708 -2.944 1.00 74.44 72 PRO A O 1
ATOM 555 N N . GLY A 1 73 ? 8.409 -6.908 -4.528 1.00 64.50 73 GLY A N 1
ATOM 556 C CA . GLY A 1 73 ? 9.224 -8.117 -4.366 1.00 64.50 73 GLY A CA 1
ATOM 557 C C . GLY A 1 73 ? 8.897 -8.982 -3.148 1.00 64.50 73 GLY A C 1
ATOM 558 O O . GLY A 1 73 ? 9.696 -9.846 -2.797 1.00 64.50 73 GLY A O 1
ATOM 559 N N . ASP A 1 74 ? 7.751 -8.776 -2.487 1.00 67.56 74 ASP A N 1
ATOM 560 C CA . ASP A 1 74 ? 7.198 -9.800 -1.591 1.00 67.56 74 ASP A CA 1
ATOM 561 C C . ASP A 1 74 ? 6.761 -11.012 -2.454 1.00 67.56 74 ASP A C 1
ATOM 563 O O . ASP A 1 74 ? 5.618 -11.092 -2.894 1.00 67.56 74 ASP A O 1
ATOM 567 N N . ASP A 1 75 ? 7.686 -11.948 -2.703 1.00 51.38 75 ASP A N 1
ATOM 568 C CA . ASP A 1 75 ? 7.472 -13.230 -3.413 1.00 51.38 75 ASP A CA 1
ATOM 569 C C . ASP A 1 75 ? 6.717 -14.286 -2.563 1.00 51.38 75 ASP A C 1
ATOM 571 O O . ASP A 1 75 ? 6.661 -15.460 -2.915 1.00 51.38 75 ASP A O 1
ATOM 575 N N . ASP A 1 76 ? 6.119 -13.901 -1.429 1.00 46.97 76 ASP A N 1
ATOM 576 C CA . ASP A 1 76 ? 5.294 -14.780 -0.573 1.00 46.97 76 ASP A CA 1
ATOM 577 C C . ASP A 1 76 ? 3.862 -14.990 -1.154 1.00 46.97 76 ASP A C 1
ATOM 579 O O . ASP A 1 76 ? 2.895 -15.166 -0.403 1.00 46.97 76 ASP A O 1
ATOM 583 N N . LEU A 1 77 ? 3.721 -14.952 -2.489 1.00 40.78 77 LEU A N 1
ATOM 584 C CA . LEU A 1 77 ? 2.510 -15.290 -3.253 1.00 40.78 77 LEU A CA 1
ATOM 585 C C . LEU A 1 77 ? 2.761 -16.464 -4.204 1.00 40.78 77 LEU A C 1
ATOM 587 O O . LEU A 1 77 ? 3.663 -16.353 -5.062 1.00 40.78 77 LEU A O 1
#

Secondary structure (DSSP, 8-state):
--HHHHHHHHHTT-SS----HHHHHHHHHHHHHHHHHHTTT-TTPPPHHHHHHHHHH--SHHHHHHHHH--TT----

pLDDT: mean 77.65, std 12.46, range [40.78, 93.06]

Foldseek 3Di:
DALVVLLVVLVVPPPQDADDPVLLVVLLVQQQVLCVVCVPPAPPRDDSVVLSCQLVVDPGRSSNSSSSSDHGPNPVD

Sequence (77 aa):
MTLRTRLTKLEERTDGSGLSPAEREAAIARYEEAFSQSAGTYPNAMHPDAYRAAIEGTRNPGQQRLIACMLPGDDDL